Protein AF-A0A0C2C110-F1 (afdb_monomer_lite)

Structure (mmCIF, N/CA/C/O backbone):
data_AF-A0A0C2C110-F1
#
_entry.id   AF-A0A0C2C110-F1
#
loop_
_atom_site.group_PDB
_atom_site.id
_atom_site.type_symbol
_atom_site.label_atom_id
_atom_site.label_alt_id
_atom_site.label_comp_id
_atom_site.label_asym_id
_atom_site.label_entity_id
_atom_site.label_seq_id
_atom_site.pdbx_PDB_ins_code
_atom_site.Cartn_x
_atom_site.Cartn_y
_atom_site.Cartn_z
_atom_site.occupancy
_atom_site.B_iso_or_equiv
_atom_site.auth_seq_id
_atom_site.auth_comp_id
_atom_site.auth_asym_id
_atom_site.auth_atom_id
_atom_site.pdbx_PDB_model_num
ATOM 1 N N . MET A 1 1 ? 17.559 4.870 -0.158 1.00 69.19 1 MET A N 1
ATOM 2 C CA . MET A 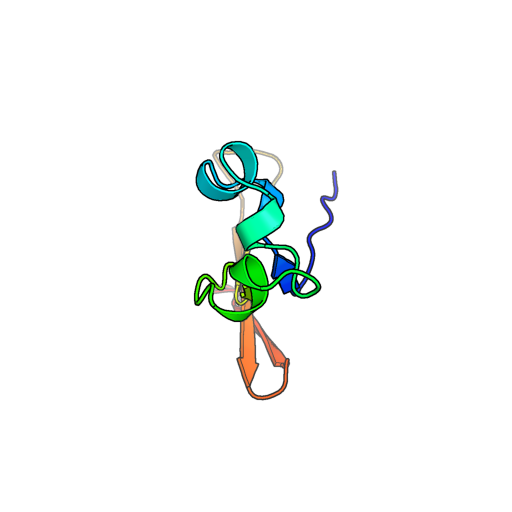1 1 ? 16.682 5.439 0.891 1.00 69.19 1 MET A CA 1
ATOM 3 C C . MET A 1 1 ? 15.459 4.545 1.000 1.00 69.19 1 MET A C 1
ATOM 5 O O . MET A 1 1 ? 14.938 4.177 -0.043 1.00 69.19 1 MET A O 1
ATOM 9 N N . SER A 1 2 ? 15.026 4.174 2.205 1.00 82.62 2 SER A N 1
ATOM 10 C CA . SER A 1 2 ? 13.827 3.344 2.399 1.00 82.62 2 SER A CA 1
ATOM 11 C C . SER A 1 2 ? 12.817 4.107 3.247 1.00 82.62 2 SER A C 1
ATOM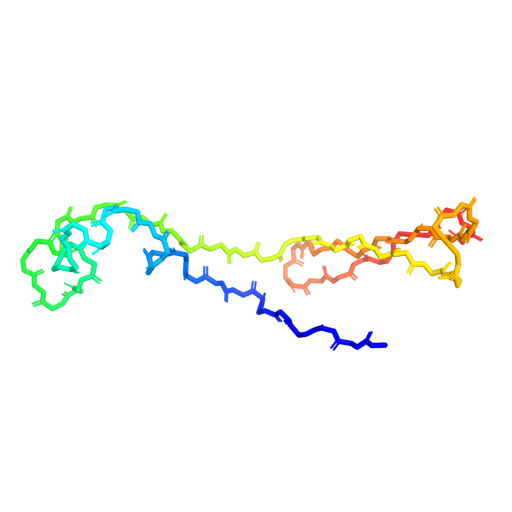 13 O O . SER A 1 2 ? 13.183 4.638 4.294 1.00 82.62 2 SER A O 1
ATOM 15 N N . PHE A 1 3 ? 11.563 4.154 2.802 1.00 86.12 3 PHE A N 1
ATOM 16 C CA . PHE A 1 3 ? 10.458 4.770 3.535 1.00 86.12 3 PHE A CA 1
ATOM 17 C C . PHE A 1 3 ? 9.569 3.680 4.121 1.00 86.12 3 PHE A C 1
ATOM 19 O O . PHE A 1 3 ? 9.277 2.686 3.455 1.00 86.12 3 PHE A O 1
ATOM 26 N N . LYS A 1 4 ? 9.159 3.856 5.376 1.00 92.62 4 LYS A N 1
ATOM 27 C CA . LYS A 1 4 ? 8.201 2.967 6.033 1.00 92.62 4 LYS A CA 1
ATOM 28 C C . LYS A 1 4 ? 6.804 3.556 5.896 1.00 92.62 4 LYS A C 1
ATOM 30 O O . LYS A 1 4 ? 6.637 4.766 6.010 1.00 92.62 4 LYS A O 1
ATOM 35 N N . PHE A 1 5 ? 5.828 2.691 5.688 1.00 91.31 5 PHE A N 1
ATOM 36 C CA . PHE A 1 5 ? 4.413 3.031 5.679 1.00 91.31 5 PHE A CA 1
ATOM 37 C C . PHE A 1 5 ? 3.644 1.954 6.442 1.00 91.31 5 PHE A C 1
ATOM 39 O O . PHE A 1 5 ? 4.117 0.824 6.597 1.00 91.31 5 PHE A O 1
ATOM 46 N N . GLU A 1 6 ? 2.464 2.319 6.924 1.00 93.81 6 GLU A N 1
ATOM 47 C CA . GLU A 1 6 ? 1.580 1.425 7.663 1.00 93.81 6 GLU A CA 1
ATOM 48 C C . GLU A 1 6 ? 0.637 0.687 6.704 1.00 93.81 6 GLU A C 1
ATOM 50 O O . GLU A 1 6 ? 0.284 1.191 5.636 1.00 93.81 6 GLU A O 1
ATOM 55 N N . LEU A 1 7 ? 0.240 -0.534 7.071 1.00 92.12 7 LEU A N 1
ATOM 56 C CA . LEU A 1 7 ? -0.754 -1.302 6.310 1.00 92.12 7 LEU A CA 1
ATOM 57 C C . LEU A 1 7 ? -2.170 -0.765 6.508 1.00 92.12 7 LEU A C 1
ATOM 59 O O . LEU A 1 7 ? -2.999 -0.889 5.611 1.00 92.12 7 LEU A O 1
ATOM 63 N N . GLU A 1 8 ? -2.427 -0.194 7.676 1.00 94.12 8 GLU A N 1
ATOM 64 C CA . GLU A 1 8 ? -3.695 0.385 8.091 1.00 94.12 8 GLU A CA 1
ATOM 65 C C . GLU A 1 8 ? -3.368 1.743 8.705 1.00 94.12 8 GLU A C 1
ATOM 67 O O . GLU A 1 8 ? -2.445 1.827 9.511 1.00 94.12 8 GLU A O 1
ATOM 72 N N . SER A 1 9 ? -4.074 2.797 8.307 1.00 92.94 9 SER A N 1
ATOM 73 C CA . SER A 1 9 ? -3.770 4.161 8.735 1.00 92.94 9 SER A CA 1
ATOM 74 C C . SER A 1 9 ? -5.049 4.932 9.024 1.00 92.94 9 SER A C 1
ATOM 76 O O . SER A 1 9 ? -5.979 4.920 8.216 1.00 92.94 9 SER A O 1
ATOM 78 N N . ASP A 1 10 ? -5.105 5.597 10.177 1.00 91.19 10 ASP A N 1
ATOM 79 C CA . ASP A 1 10 ? -6.171 6.544 10.499 1.00 91.19 10 ASP A CA 1
ATOM 80 C C . ASP A 1 10 ? -5.756 7.952 10.073 1.00 91.19 10 ASP A C 1
ATOM 82 O O . ASP A 1 10 ? -4.844 8.554 10.642 1.00 91.19 10 ASP A O 1
ATOM 86 N N . MET A 1 11 ? -6.446 8.484 9.067 1.00 91.62 11 MET A N 1
ATOM 87 C CA . MET A 1 11 ? -6.179 9.826 8.556 1.00 91.62 11 MET A CA 1
ATOM 88 C C . MET A 1 11 ? -6.937 10.916 9.316 1.00 91.62 11 MET A C 1
ATOM 90 O O . MET A 1 11 ? -6.726 12.096 9.033 1.00 91.62 11 MET A O 1
ATOM 94 N N . SER A 1 12 ? -7.798 10.561 10.280 1.00 88.38 12 SER A N 1
ATOM 95 C CA . SER A 1 12 ? -8.617 11.521 11.031 1.00 88.38 12 SER A CA 1
ATOM 96 C C . SER A 1 12 ? -7.808 12.701 11.588 1.00 88.38 12 SER A C 1
ATOM 98 O O . SER A 1 12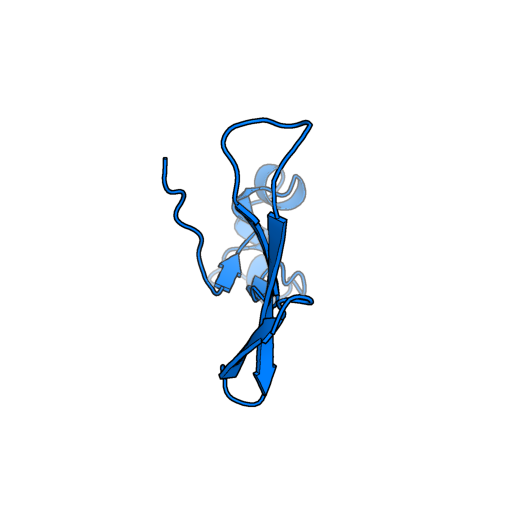 ? -8.230 13.832 11.331 1.00 88.38 12 SER A O 1
ATOM 100 N N . PRO A 1 13 ? -6.629 12.508 12.227 1.00 90.12 13 PRO A N 1
ATOM 101 C CA . PRO A 1 13 ? -5.836 13.605 12.795 1.00 90.12 13 PRO A CA 1
ATOM 102 C C . PRO A 1 13 ? -5.375 14.663 11.785 1.00 90.12 13 PRO A C 1
ATOM 104 O O . PRO A 1 13 ? -5.038 15.780 12.171 1.00 90.12 13 PRO A O 1
ATOM 107 N N . PHE A 1 14 ? -5.356 14.322 10.495 1.00 91.50 14 PHE A N 1
ATOM 108 C CA . PHE A 1 14 ? -4.906 15.198 9.413 1.00 91.50 14 PHE A CA 1
ATOM 109 C C . PHE A 1 14 ? -6.065 15.894 8.681 1.00 91.50 14 PHE A C 1
ATOM 111 O O . PHE A 1 14 ? -5.839 16.622 7.716 1.00 91.50 14 PHE A O 1
ATOM 118 N N . THR A 1 15 ? -7.312 15.683 9.116 1.00 89.06 15 THR A N 1
ATOM 119 C CA . THR A 1 15 ? -8.493 16.336 8.534 1.00 89.06 15 THR A CA 1
ATOM 120 C C . THR A 1 15 ? -8.802 17.660 9.234 1.00 89.06 15 THR A C 1
ATOM 122 O O . THR A 1 15 ? -8.663 17.778 10.450 1.00 89.06 15 THR A O 1
ATOM 125 N N . SER A 1 16 ? -9.302 18.656 8.494 1.00 90.25 16 SER A N 1
ATOM 126 C CA . SER A 1 16 ? -9.757 19.927 9.086 1.00 90.25 16 SER A CA 1
ATOM 127 C C . SER A 1 16 ? -10.847 19.719 10.137 1.00 90.25 16 SER A C 1
ATOM 129 O O . SER A 1 16 ? -10.827 20.355 11.181 1.00 90.25 16 SER A O 1
ATOM 131 N N . ALA A 1 17 ? -11.742 18.754 9.912 1.00 85.31 17 ALA A N 1
ATOM 132 C CA . ALA A 1 17 ? -12.792 18.405 10.861 1.00 85.31 17 ALA A CA 1
ATOM 133 C C . ALA A 1 17 ? -12.243 17.989 12.236 1.00 85.31 17 ALA A C 1
ATOM 135 O O . ALA A 1 17 ? -12.865 18.298 13.251 1.00 85.31 17 ALA A O 1
ATOM 136 N N . PHE A 1 18 ? -11.104 17.288 12.274 1.00 85.94 18 PHE A N 1
ATOM 137 C CA . PHE A 1 18 ? -10.442 16.923 13.525 1.00 85.94 18 PHE A CA 1
ATOM 138 C C . PHE A 1 18 ? -9.824 18.138 14.212 1.00 85.94 18 PHE A C 1
ATOM 140 O O . PHE A 1 18 ? -9.938 18.262 15.426 1.00 85.94 18 PHE A O 1
ATOM 147 N N . LEU A 1 19 ? -9.216 19.050 13.448 1.00 86.94 19 LEU A N 1
ATOM 148 C CA . LEU A 1 19 ? -8.643 20.286 13.989 1.00 86.94 19 LEU A CA 1
ATOM 149 C C . LEU A 1 19 ? -9.718 21.214 14.568 1.00 86.94 19 LEU A C 1
ATOM 151 O O . LEU A 1 19 ? -9.519 21.781 15.640 1.00 86.94 19 LEU A O 1
ATOM 155 N N . ASP A 1 20 ? -10.861 21.327 13.889 1.00 89.75 20 ASP A N 1
ATOM 156 C CA . ASP A 1 20 ? -11.975 22.174 14.319 1.00 89.75 20 ASP A CA 1
ATOM 157 C C . ASP A 1 20 ? -12.679 21.606 15.556 1.00 89.75 20 ASP A C 1
ATOM 159 O O . ASP A 1 20 ? -13.096 22.353 16.443 1.00 89.75 20 ASP A O 1
ATOM 163 N N . ASN A 1 21 ? -12.845 20.280 15.622 1.00 87.69 21 ASN A N 1
ATOM 164 C CA . ASN A 1 21 ? -13.496 19.637 16.755 1.00 87.69 21 ASN A CA 1
ATOM 165 C C . ASN A 1 21 ? -12.980 18.204 17.003 1.00 87.69 21 ASN A C 1
ATOM 167 O O . ASN A 1 21 ? -13.604 17.231 16.561 1.00 87.69 21 ASN A O 1
ATOM 171 N N . PRO A 1 22 ? -11.899 18.051 17.792 1.00 84.12 22 PRO A N 1
ATOM 172 C CA . PRO A 1 22 ? -11.310 16.748 18.104 1.00 84.12 22 PRO A CA 1
ATOM 173 C C . PRO A 1 22 ? -12.269 15.803 18.839 1.00 84.12 22 PRO A C 1
ATOM 175 O O . PRO A 1 22 ? -12.156 14.586 18.720 1.00 84.12 22 PRO A O 1
ATOM 178 N N . SER A 1 23 ? -13.248 16.343 19.579 1.00 85.00 23 SER A N 1
ATOM 179 C CA . SER A 1 23 ? -14.200 15.528 20.348 1.00 85.00 23 SER A CA 1
ATOM 180 C C . SER A 1 23 ? -15.090 14.656 19.458 1.00 85.00 23 SER A C 1
ATOM 182 O O . SER A 1 23 ? -15.501 13.580 19.878 1.00 85.00 23 SER A O 1
ATOM 184 N N . LEU A 1 24 ? -15.309 15.043 18.194 1.00 83.06 24 LEU A N 1
ATOM 185 C CA . LEU A 1 24 ? -16.039 14.225 17.216 1.00 83.06 24 LEU A CA 1
ATOM 186 C C . LEU A 1 24 ? -15.314 12.925 16.845 1.00 83.06 24 LEU A C 1
ATOM 188 O O . LEU A 1 24 ? -15.898 12.076 16.174 1.00 83.06 24 LEU A O 1
ATOM 192 N N . PHE A 1 25 ? -14.056 12.781 17.251 1.00 81.19 25 PHE A N 1
ATOM 193 C CA . PHE A 1 25 ? -13.205 11.633 16.960 1.00 81.19 25 PHE A CA 1
ATOM 194 C C . PHE A 1 25 ? -12.761 10.898 18.230 1.00 81.19 25 PHE A C 1
ATOM 196 O O . PHE A 1 25 ? -12.080 9.882 18.129 1.00 81.19 25 PHE A O 1
ATOM 203 N N . ASP A 1 26 ? -13.163 11.369 19.419 1.00 84.38 26 ASP A N 1
ATOM 204 C CA . ASP A 1 26 ? -12.957 10.643 20.672 1.00 84.38 26 ASP A CA 1
ATOM 205 C C . ASP A 1 26 ? -14.173 9.742 20.957 1.00 84.38 26 ASP A C 1
ATOM 207 O O . ASP A 1 26 ? -15.234 10.251 21.347 1.00 84.38 26 ASP A O 1
ATOM 211 N N . PRO A 1 27 ? -14.037 8.408 20.825 1.00 79.06 27 PRO A N 1
ATOM 212 C CA . PRO A 1 27 ? -15.130 7.465 21.060 1.00 79.06 27 PRO A CA 1
ATOM 213 C C . PRO A 1 27 ? -15.611 7.439 22.518 1.00 79.06 27 PRO A C 1
ATOM 215 O O . PRO A 1 27 ? -16.643 6.838 22.810 1.00 79.06 27 PRO A O 1
ATOM 218 N N . ARG A 1 28 ? -14.896 8.083 23.450 1.00 85.25 28 ARG A N 1
ATOM 219 C CA . ARG A 1 28 ? -15.322 8.244 24.848 1.00 85.25 28 ARG A CA 1
ATOM 220 C C . ARG A 1 28 ? -16.348 9.363 25.030 1.00 85.25 28 ARG A C 1
ATOM 222 O O . ARG A 1 28 ? -16.953 9.450 26.095 1.00 85.25 28 ARG A O 1
ATOM 229 N N . THR A 1 29 ? -16.551 10.216 24.026 1.00 84.69 29 THR A N 1
ATOM 230 C CA . THR A 1 29 ? -17.503 11.331 24.086 1.00 84.69 29 THR A CA 1
ATOM 231 C C . THR A 1 29 ? -18.807 10.994 23.366 1.00 84.69 29 THR A C 1
ATOM 233 O O . THR A 1 29 ? -18.812 10.276 22.367 1.00 84.69 29 THR A O 1
ATOM 236 N N . SER A 1 30 ? -19.927 11.571 23.814 1.00 82.69 30 SER A N 1
ATOM 237 C CA . SER A 1 30 ? -21.226 11.408 23.142 1.00 82.69 30 SER A CA 1
ATOM 238 C C . SER A 1 30 ? -21.184 11.859 21.678 1.00 82.69 30 SER A C 1
ATOM 240 O O . SER A 1 30 ? -21.851 11.280 20.829 1.00 82.69 30 SER A O 1
ATOM 242 N N . ALA A 1 31 ? -20.381 12.883 21.377 1.00 79.38 31 ALA A N 1
ATOM 243 C CA . ALA A 1 31 ? -20.223 13.416 20.031 1.00 79.38 31 ALA A CA 1
ATOM 244 C C . ALA A 1 31 ? -19.442 12.448 19.122 1.00 79.38 31 ALA A C 1
ATOM 246 O O . ALA A 1 31 ? -19.855 12.213 17.988 1.00 79.38 31 ALA A O 1
ATOM 247 N N . GLY A 1 32 ? -18.375 11.825 19.633 1.00 80.25 32 GLY A N 1
ATOM 248 C CA . GLY A 1 32 ? -17.639 10.773 18.930 1.00 80.25 32 GLY A CA 1
ATOM 249 C C . GLY A 1 32 ? -18.442 9.483 18.752 1.00 80.25 32 GLY A C 1
ATOM 250 O O . GLY A 1 32 ? -18.353 8.861 17.700 1.00 80.25 32 GLY A O 1
ATOM 251 N N . MET A 1 33 ? -19.306 9.123 19.709 1.00 74.62 33 MET A N 1
ATOM 252 C CA . MET A 1 33 ? -20.218 7.975 19.568 1.00 74.62 33 MET A CA 1
ATOM 253 C C . MET A 1 33 ? -21.271 8.162 18.462 1.00 74.62 33 MET A C 1
ATOM 255 O O . MET A 1 33 ? -21.727 7.179 17.883 1.00 74.62 33 MET A O 1
ATOM 259 N N . ILE A 1 34 ? -21.668 9.406 18.171 1.00 76.06 34 ILE A N 1
ATOM 260 C CA . ILE A 1 34 ? -22.639 9.745 17.112 1.00 76.06 34 ILE A CA 1
ATOM 261 C C . ILE A 1 34 ? -21.934 9.994 15.764 1.00 76.06 34 ILE A C 1
ATOM 263 O O . ILE A 1 34 ? -22.553 9.943 14.701 1.00 76.06 34 ILE A O 1
ATOM 267 N N . SER A 1 35 ? -20.629 10.264 15.780 1.00 76.38 35 SER A N 1
ATOM 268 C CA . SER A 1 35 ? -19.854 10.566 14.580 1.00 76.38 35 SER A CA 1
ATOM 269 C C . SER A 1 35 ? -19.703 9.331 13.685 1.00 76.38 35 SER A C 1
ATOM 271 O O . SER A 1 35 ? -19.045 8.357 14.032 1.00 76.38 35 SER A O 1
ATOM 273 N N . HIS A 1 36 ? -20.275 9.387 12.481 1.00 67.25 36 HIS A N 1
ATOM 274 C CA . HIS A 1 36 ? -20.149 8.333 11.463 1.00 67.25 36 HIS A CA 1
ATOM 275 C C . HIS A 1 36 ? -18.906 8.481 10.568 1.00 67.25 36 HIS A C 1
ATOM 277 O O . HIS A 1 36 ? -18.805 7.828 9.528 1.00 67.25 36 HIS A O 1
ATOM 283 N N . LYS A 1 37 ? -17.972 9.374 10.911 1.00 70.94 37 LYS A N 1
ATOM 284 C CA . LYS A 1 37 ? -16.808 9.655 10.066 1.00 70.94 37 LYS A CA 1
ATOM 285 C C . LYS A 1 37 ? -15.714 8.615 10.304 1.00 70.94 37 LYS A C 1
ATOM 287 O O . LYS A 1 37 ? -15.006 8.681 11.301 1.00 70.94 37 LYS A O 1
ATOM 292 N N . ASN A 1 38 ? -15.567 7.679 9.369 1.00 76.19 38 ASN A N 1
ATOM 293 C CA . ASN A 1 38 ? -14.455 6.734 9.338 1.00 76.19 38 ASN A CA 1
ATOM 294 C C . ASN A 1 38 ? -13.411 7.196 8.311 1.00 76.19 38 ASN A C 1
ATOM 296 O O . ASN A 1 38 ? -13.709 7.251 7.119 1.00 76.19 38 ASN A O 1
ATOM 300 N N . HIS A 1 39 ? -12.199 7.506 8.771 1.00 89.19 39 HIS A N 1
ATOM 301 C CA . HIS A 1 39 ? -11.057 7.840 7.911 1.00 89.19 39 HIS A CA 1
ATOM 302 C C . HIS A 1 39 ? -9.937 6.800 8.018 1.00 89.19 39 HIS A C 1
ATOM 304 O O . HIS A 1 39 ? -8.765 7.133 7.849 1.00 89.19 39 HIS A O 1
ATOM 310 N N . SER A 1 40 ? -10.289 5.548 8.314 1.00 91.00 40 SER A N 1
ATOM 311 C CA . SER A 1 40 ? -9.360 4.426 8.268 1.00 91.00 40 SER A CA 1
ATOM 312 C C . SER A 1 40 ? -9.142 3.971 6.824 1.00 91.00 40 SER A C 1
ATOM 314 O O . SER A 1 40 ? -10.096 3.720 6.085 1.00 91.00 40 SER A O 1
ATOM 316 N N . TYR A 1 41 ? -7.876 3.866 6.429 1.00 93.25 41 TYR A N 1
ATOM 317 C CA . TYR A 1 41 ? -7.440 3.421 5.113 1.00 93.25 41 TYR A CA 1
ATOM 318 C C . TYR A 1 41 ? -6.567 2.181 5.229 1.00 93.25 41 TYR A C 1
ATOM 320 O O . TYR A 1 41 ? -5.618 2.142 6.009 1.00 93.25 41 TYR A O 1
ATOM 328 N N . SER A 1 42 ? -6.842 1.214 4.363 1.00 93.88 42 SER A N 1
ATOM 329 C CA . SER A 1 42 ? -6.073 -0.014 4.216 1.00 93.88 42 SER A CA 1
ATOM 330 C C . SER A 1 42 ? -5.205 0.074 2.961 1.00 93.88 42 SER A C 1
ATOM 332 O O . SER A 1 42 ? -5.718 0.233 1.851 1.00 93.88 42 SER A O 1
ATOM 334 N N . LEU A 1 43 ? -3.886 -0.075 3.094 1.00 94.88 43 LEU A N 1
ATOM 335 C CA . LEU A 1 43 ? -2.979 -0.082 1.949 1.00 94.88 43 LEU A CA 1
ATOM 336 C C . LEU A 1 43 ? -3.281 -1.281 1.051 1.00 94.88 43 LEU A C 1
ATOM 338 O O . LEU A 1 43 ? -3.189 -2.426 1.494 1.00 94.88 43 LEU A O 1
ATOM 342 N N . PHE A 1 44 ? -3.599 -1.042 -0.217 1.00 95.62 44 PHE A N 1
ATOM 343 C CA . PHE A 1 44 ? -3.944 -2.120 -1.145 1.00 95.62 44 PHE A CA 1
ATOM 344 C C . PHE A 1 44 ? -2.968 -2.265 -2.314 1.00 95.62 44 PHE A C 1
ATOM 346 O O . PHE A 1 44 ? -2.942 -3.318 -2.942 1.00 95.62 44 PHE A O 1
ATOM 353 N N . ALA A 1 45 ? -2.158 -1.250 -2.617 1.00 96.50 45 ALA A N 1
ATOM 354 C CA . ALA A 1 45 ? -1.179 -1.326 -3.691 1.00 96.50 45 ALA A CA 1
ATOM 355 C C . ALA A 1 45 ? 0.022 -0.409 -3.444 1.00 96.50 45 ALA A C 1
ATOM 357 O O . ALA A 1 45 ? -0.095 0.620 -2.783 1.00 96.50 45 ALA A O 1
ATOM 358 N N . ILE A 1 46 ? 1.168 -0.791 -4.001 1.00 96.06 46 ILE A N 1
ATOM 359 C CA . ILE A 1 46 ? 2.417 -0.026 -4.003 1.00 96.06 46 ILE A CA 1
ATOM 360 C C . ILE A 1 46 ? 2.949 -0.044 -5.432 1.00 96.06 46 ILE A C 1
ATOM 362 O O . ILE A 1 46 ? 3.026 -1.111 -6.035 1.00 96.06 46 ILE A O 1
ATOM 366 N N . VAL A 1 47 ? 3.358 1.108 -5.955 1.00 95.69 47 VAL A N 1
ATOM 367 C CA . VAL A 1 47 ? 4.139 1.209 -7.195 1.00 95.69 47 VAL A CA 1
ATOM 368 C C . VAL A 1 47 ? 5.534 1.672 -6.811 1.00 95.69 47 VAL A C 1
ATOM 370 O O . VAL A 1 47 ? 5.683 2.618 -6.039 1.00 95.69 47 VAL A O 1
ATOM 373 N N . THR A 1 48 ? 6.559 0.995 -7.315 1.00 93.94 48 THR A N 1
ATOM 374 C CA . THR A 1 48 ? 7.950 1.339 -7.031 1.00 93.94 48 THR A CA 1
ATOM 375 C C . THR A 1 48 ? 8.742 1.458 -8.322 1.00 93.94 48 THR A C 1
ATOM 377 O O . THR A 1 48 ? 8.589 0.653 -9.238 1.00 93.94 48 THR A O 1
ATOM 380 N N . HIS A 1 49 ? 9.566 2.498 -8.376 1.00 94.06 49 HIS A N 1
ATOM 381 C CA . HIS A 1 49 ? 10.549 2.714 -9.421 1.00 94.06 49 HIS A CA 1
ATOM 382 C C . HIS A 1 49 ? 11.878 2.082 -9.007 1.00 94.06 49 HIS A C 1
ATOM 384 O O . HIS A 1 49 ? 12.384 2.348 -7.915 1.00 94.06 49 HIS A O 1
ATOM 390 N N . ILE A 1 50 ? 12.456 1.286 -9.896 1.00 92.62 50 ILE A N 1
ATOM 391 C CA . ILE A 1 50 ? 13.763 0.655 -9.754 1.00 92.62 50 ILE A CA 1
ATOM 392 C C . ILE A 1 50 ? 14.676 1.255 -10.819 1.00 92.62 50 ILE A C 1
ATOM 394 O O . ILE A 1 50 ? 14.555 0.950 -12.000 1.00 92.62 50 ILE A O 1
ATOM 398 N N . GLY A 1 51 ? 15.595 2.117 -10.406 1.00 90.81 51 GLY A N 1
ATOM 399 C CA . GLY A 1 51 ? 16.538 2.779 -11.300 1.00 90.81 51 GLY A CA 1
ATOM 400 C C . GLY A 1 51 ? 17.108 4.034 -10.657 1.00 90.81 51 GLY A C 1
ATOM 401 O O . GLY A 1 51 ? 16.477 4.629 -9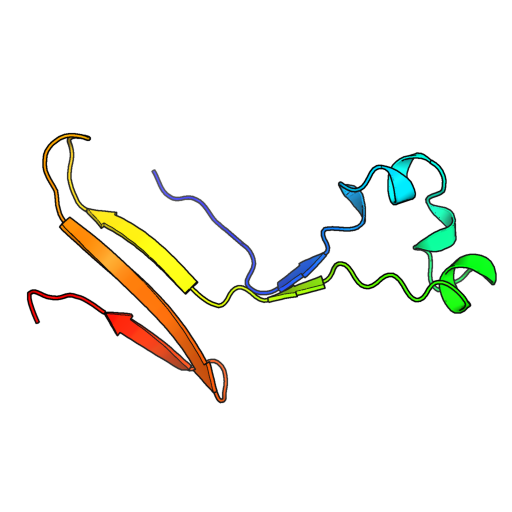.781 1.00 90.81 51 GLY A O 1
ATOM 402 N N . ASP A 1 52 ? 18.297 4.430 -11.098 1.00 88.69 52 ASP A N 1
ATOM 403 C CA . ASP A 1 52 ? 19.051 5.529 -10.481 1.00 88.69 52 ASP A CA 1
ATOM 404 C C . ASP A 1 52 ? 18.660 6.910 -11.026 1.00 88.69 52 ASP A C 1
ATOM 406 O O . ASP A 1 52 ? 18.980 7.935 -10.426 1.00 88.69 52 ASP A O 1
ATOM 410 N N . SER A 1 53 ? 17.959 6.953 -12.162 1.00 89.38 53 SER A N 1
ATOM 411 C CA . SER A 1 53 ? 17.564 8.192 -12.831 1.00 89.38 53 SER A CA 1
ATOM 412 C C . SER A 1 53 ? 16.050 8.290 -12.970 1.00 89.38 53 SER A C 1
ATOM 414 O O . SER A 1 53 ? 15.366 7.284 -13.108 1.00 89.38 53 SER A O 1
ATOM 416 N N . SER A 1 54 ? 15.510 9.507 -12.991 1.00 86.12 54 SER A N 1
ATOM 417 C CA . SER A 1 54 ? 14.077 9.724 -13.226 1.00 86.12 54 SER A CA 1
ATOM 418 C C . SER A 1 54 ? 13.648 9.464 -14.676 1.00 86.12 54 SER A C 1
ATOM 420 O O . SER A 1 54 ? 12.462 9.277 -14.930 1.00 86.12 54 SER A O 1
ATOM 422 N N . GLY A 1 55 ? 14.594 9.475 -15.624 1.00 89.38 55 GLY A N 1
ATOM 423 C CA . GLY A 1 55 ? 14.337 9.270 -17.053 1.00 89.38 55 GLY A CA 1
ATOM 424 C C . GLY A 1 55 ? 14.526 7.831 -17.539 1.00 89.38 55 GLY A C 1
ATOM 425 O O . GLY A 1 55 ? 14.161 7.532 -18.672 1.00 89.38 55 GLY A O 1
ATOM 426 N N . ALA A 1 56 ? 15.101 6.951 -16.715 1.00 89.31 56 ALA A N 1
ATOM 427 C CA . ALA A 1 56 ? 15.344 5.554 -17.053 1.00 89.31 56 ALA A CA 1
ATOM 428 C C . ALA A 1 56 ? 15.332 4.670 -15.798 1.00 89.31 56 ALA A C 1
ATOM 430 O O . ALA A 1 56 ? 16.022 4.954 -14.815 1.00 89.31 56 ALA A O 1
ATOM 431 N N . GLY A 1 57 ? 14.584 3.572 -15.881 1.00 92.00 57 GLY A N 1
ATOM 432 C CA . GLY A 1 57 ? 14.408 2.587 -14.823 1.00 92.00 57 GLY A CA 1
ATOM 433 C C . GLY A 1 57 ? 13.250 1.645 -15.144 1.00 92.00 57 GLY A C 1
ATOM 434 O O . GLY A 1 57 ? 12.814 1.558 -16.292 1.00 92.00 57 GLY A O 1
ATOM 435 N N . HIS A 1 58 ? 12.767 0.942 -14.125 1.00 94.62 58 HIS A N 1
ATOM 436 C CA . HIS A 1 58 ? 11.739 -0.087 -14.227 1.00 94.62 58 HIS A CA 1
ATOM 437 C C . HIS A 1 58 ? 10.666 0.102 -13.161 1.00 94.62 58 HIS A C 1
ATOM 439 O O . HIS A 1 58 ? 10.992 0.273 -11.987 1.00 94.62 58 HIS A O 1
ATOM 445 N N . TYR A 1 59 ? 9.392 0.055 -13.538 1.00 94.38 59 TYR A N 1
ATOM 446 C CA . TYR A 1 59 ? 8.296 0.153 -12.578 1.00 94.38 59 TYR A CA 1
ATOM 447 C C . TYR A 1 59 ? 7.725 -1.226 -12.292 1.00 94.38 59 TYR A C 1
ATOM 449 O O . TYR A 1 59 ? 7.274 -1.917 -13.196 1.00 94.38 59 TYR A O 1
ATOM 457 N N . ILE A 1 60 ? 7.673 -1.594 -11.014 1.00 96.38 60 ILE A N 1
ATOM 458 C CA . ILE A 1 60 ? 6.932 -2.776 -10.569 1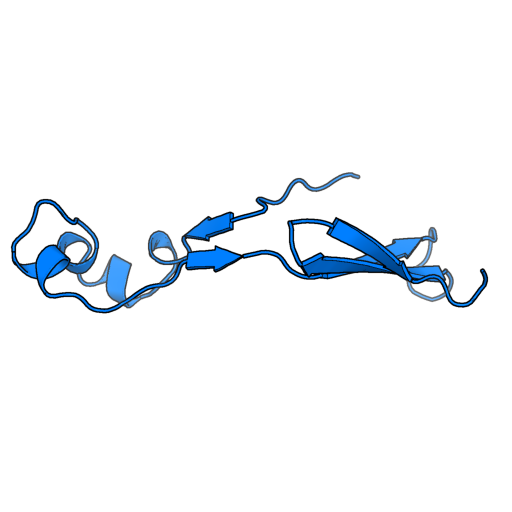.00 96.38 60 ILE A CA 1
ATOM 459 C C . ILE A 1 60 ? 5.847 -2.358 -9.589 1.00 96.38 60 ILE A C 1
ATOM 461 O O . ILE A 1 60 ? 5.945 -1.319 -8.925 1.00 96.38 60 ILE A O 1
ATOM 465 N N . SER A 1 61 ? 4.818 -3.188 -9.462 1.00 97.06 61 SER A N 1
ATOM 466 C CA . SER A 1 61 ? 3.779 -2.975 -8.460 1.00 97.06 61 SER A CA 1
ATOM 467 C C . SER A 1 61 ? 3.582 -4.182 -7.556 1.00 97.06 61 SER A C 1
ATOM 469 O O . SER A 1 61 ? 3.834 -5.325 -7.931 1.00 97.06 61 SER A O 1
ATOM 471 N N . TYR A 1 62 ? 3.135 -3.908 -6.337 1.00 96.31 62 TYR A N 1
ATOM 472 C CA . TYR A 1 62 ? 2.680 -4.902 -5.379 1.00 96.31 62 TYR A CA 1
ATOM 473 C C . TYR A 1 62 ? 1.214 -4.630 -5.086 1.00 96.31 62 TYR A C 1
ATOM 475 O O . TYR A 1 62 ? 0.878 -3.520 -4.689 1.00 96.31 62 TYR A O 1
ATOM 483 N N . VAL A 1 63 ? 0.344 -5.621 -5.257 1.00 96.62 63 VAL A N 1
ATOM 484 C CA . VAL A 1 63 ? -1.102 -5.485 -5.028 1.00 96.62 63 VAL A CA 1
ATOM 485 C C . VAL A 1 63 ? -1.537 -6.462 -3.941 1.00 96.62 63 VAL A C 1
ATOM 487 O O . VAL A 1 63 ? -1.293 -7.664 -4.048 1.00 96.62 63 VAL A O 1
ATOM 490 N N . ARG A 1 64 ? -2.194 -5.960 -2.893 1.00 96.00 64 ARG A N 1
ATOM 491 C CA . ARG A 1 64 ? -2.823 -6.753 -1.833 1.00 96.00 64 ARG A CA 1
ATOM 492 C C . ARG A 1 64 ? -4.233 -7.123 -2.264 1.00 96.00 64 ARG A C 1
ATOM 494 O O . ARG A 1 64 ? -5.062 -6.261 -2.544 1.00 96.00 64 ARG A O 1
ATOM 501 N N . ARG A 1 65 ? -4.522 -8.420 -2.280 1.00 89.31 65 ARG A N 1
ATOM 502 C CA . ARG A 1 65 ? -5.868 -8.968 -2.486 1.00 89.31 65 ARG A CA 1
ATOM 503 C C . ARG A 1 65 ? -6.222 -9.894 -1.321 1.00 89.31 65 ARG A C 1
ATOM 505 O O . ARG A 1 65 ? -5.423 -10.045 -0.401 1.00 89.31 65 ARG A O 1
ATOM 512 N N . ASN A 1 66 ? -7.425 -10.471 -1.364 1.00 85.06 66 ASN A N 1
ATOM 513 C CA . ASN A 1 66 ? -8.018 -11.435 -0.424 1.00 85.06 66 ASN A CA 1
ATOM 514 C C . ASN A 1 66 ? -7.028 -12.089 0.562 1.00 85.06 66 ASN A C 1
ATOM 516 O O . ASN A 1 66 ? -6.007 -12.637 0.147 1.00 85.06 66 ASN A O 1
ATOM 520 N N . GLN A 1 67 ? -7.381 -12.101 1.854 1.00 84.06 67 GLN A N 1
ATOM 521 C CA . GLN A 1 67 ? -6.591 -12.729 2.928 1.00 84.06 67 GLN A CA 1
ATOM 522 C C . GLN A 1 67 ? -5.167 -12.157 3.077 1.00 84.06 67 GLN A C 1
ATOM 524 O O . GLN A 1 67 ? -4.233 -12.884 3.401 1.00 84.06 67 GLN A O 1
ATOM 529 N N . ASN A 1 68 ? -4.990 -10.850 2.846 1.00 87.62 68 ASN A N 1
ATOM 530 C CA . ASN A 1 68 ? -3.696 -10.160 2.947 1.00 87.62 68 ASN A CA 1
ATOM 531 C C . ASN A 1 68 ? -2.598 -10.723 2.029 1.00 87.62 68 ASN A C 1
ATOM 533 O O . ASN A 1 68 ? -1.409 -10.539 2.293 1.00 87.62 68 ASN A O 1
ATOM 537 N N . LYS A 1 69 ? -2.979 -11.385 0.932 1.00 95.00 69 LYS A N 1
ATOM 538 C CA . LYS A 1 69 ? -2.017 -11.925 -0.024 1.00 95.00 69 LYS A CA 1
ATOM 539 C C . LYS A 1 69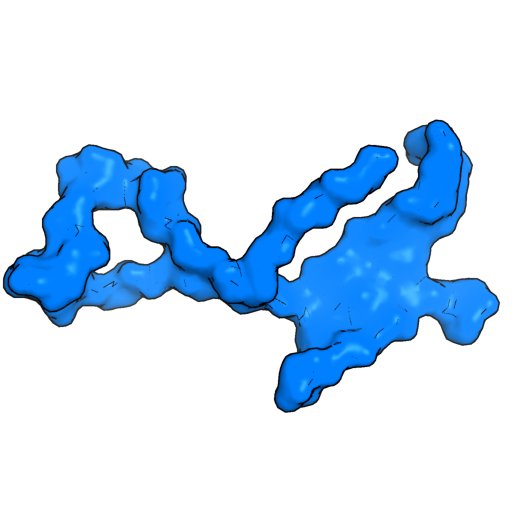 ? -1.528 -10.825 -0.961 1.00 95.00 69 LYS A C 1
ATOM 541 O O . LYS A 1 69 ? -2.331 -10.133 -1.587 1.00 95.00 69 LYS A O 1
ATOM 546 N N . TRP A 1 70 ? -0.211 -10.709 -1.080 1.00 95.88 70 TRP A N 1
ATOM 547 C CA . TRP A 1 70 ? 0.453 -9.765 -1.972 1.00 95.88 70 TRP A CA 1
ATOM 548 C C . TRP A 1 70 ? 0.864 -10.435 -3.279 1.00 95.88 70 TRP A C 1
ATOM 550 O O . TRP A 1 70 ? 1.371 -11.556 -3.286 1.00 95.88 70 TRP A O 1
ATOM 560 N N . TYR A 1 71 ? 0.651 -9.723 -4.377 1.00 95.31 71 TYR A N 1
ATOM 561 C CA . TYR A 1 71 ? 1.026 -10.123 -5.725 1.00 95.31 71 TYR A CA 1
ATOM 562 C C . TYR A 1 71 ? 2.014 -9.105 -6.269 1.00 95.31 71 TYR A C 1
ATOM 564 O O . TYR A 1 71 ? 1.754 -7.908 -6.183 1.00 95.31 71 TYR A O 1
ATOM 572 N N . ARG A 1 72 ? 3.137 -9.580 -6.806 1.00 96.06 72 ARG A N 1
ATOM 573 C CA . ARG A 1 72 ? 4.113 -8.749 -7.511 1.00 96.06 72 ARG A CA 1
ATOM 574 C C . ARG A 1 72 ? 3.763 -8.764 -8.994 1.00 96.06 72 ARG A C 1
ATOM 576 O O . ARG A 1 72 ? 3.653 -9.841 -9.570 1.00 96.06 72 ARG A O 1
ATOM 583 N N . CYS A 1 73 ? 3.603 -7.588 -9.579 1.00 96.00 73 CYS A N 1
ATOM 584 C CA . CYS A 1 73 ? 3.358 -7.404 -11.001 1.00 96.00 73 CYS A CA 1
ATOM 585 C C . CYS A 1 73 ? 4.591 -6.729 -11.604 1.00 96.00 73 CYS A C 1
ATOM 587 O O . CYS A 1 73 ? 4.922 -5.594 -11.248 1.00 96.00 73 CYS A O 1
ATOM 589 N N . ASP A 1 74 ? 5.263 -7.463 -12.475 1.00 95.94 74 ASP A N 1
ATOM 590 C CA . ASP A 1 74 ? 6.470 -7.081 -13.194 1.00 95.94 74 ASP A CA 1
ATOM 591 C C . ASP A 1 74 ? 6.270 -7.578 -14.623 1.00 95.94 74 ASP A C 1
ATOM 593 O O . ASP A 1 74 ? 6.133 -8.774 -14.833 1.00 95.94 74 ASP A O 1
ATOM 597 N N . ASP A 1 75 ? 6.152 -6.669 -15.579 1.00 90.94 75 ASP A N 1
ATOM 598 C CA . ASP A 1 75 ? 5.881 -6.970 -16.988 1.00 90.94 75 ASP A CA 1
ATOM 599 C C . ASP A 1 75 ? 7.051 -7.665 -17.700 1.00 90.94 75 ASP A C 1
ATOM 601 O O . ASP A 1 75 ? 6.871 -8.219 -18.784 1.00 90.94 75 ASP A O 1
ATOM 605 N N . HIS A 1 76 ? 8.236 -7.685 -17.085 1.00 84.56 76 HIS A N 1
ATOM 606 C CA . HIS A 1 76 ? 9.382 -8.454 -17.561 1.00 84.56 76 HIS A CA 1
ATOM 607 C C . HIS A 1 76 ? 9.397 -9.917 -17.068 1.00 84.56 76 HIS A C 1
ATOM 609 O O . HIS A 1 76 ? 10.344 -10.638 -17.398 1.00 84.56 76 HIS A O 1
ATOM 615 N N . GLN A 1 77 ? 8.403 -10.368 -16.283 1.00 60.03 77 GLN A N 1
ATOM 616 C CA . GLN A 1 77 ? 8.327 -11.729 -15.721 1.00 60.03 77 GLN A CA 1
ATOM 617 C C . GLN A 1 77 ? 6.961 -12.403 -15.873 1.00 60.03 77 GLN A C 1
ATOM 619 O O . GLN A 1 77 ? 5.920 -11.733 -15.709 1.00 60.03 77 GLN A O 1
#

Secondary structure (DSSP, 8-state):
------SEEE-GGGSHHHHH-GGGG-TTSHHHHH-----EEE--EEEEEEEEETTEEEEEEEEEETTTEEEEE-TT-

Radius of gyration: 18.54 Å; chains: 1; bounding box: 42×35×42 Å

Organism: NCBI:txid51022

pLDDT: mean 88.22, std 7.57, range [60.03, 97.06]

Sequence (77 aa):
MSFKFELESDMSPFTSAFLDNPSLFDPRTSAGMISHKNHSYSLFAIVTHIGDSSGAGHYISYVRRNQNKWYRCDDHQ

Foldseek 3Di:
DDDDDDQKDFCLCVDPVCVVPVLCCPCVHPNVVPRPDGRIDGDAKDWDWADDDPVDTAIKMWGQDPPRDIDIGGPVD

InterPro domains:
  IPR001394 Peptidase C19, ubiquitin carboxyl-terminal hydrolase [PF00443] (4-76)
  IPR018200 Ubiquitin specific protease, conserved site [PS00973] (41-59)
  IPR028889 Ubiquitin specific protease UPS, catalytic domain [PS50235] (1-77)
  IPR038765 Papain-like cysteine peptidase superfamily [SSF54001] (3-76)
  IPR050164 Ubiquitin carboxyl-terminal hydrolases [PTHR24006] (3-76)